Protein AF-A0A918CIP1-F1 (afdb_monomer_lite)

Foldseek 3Di:
DDDDPPPDDDPVNVVVVVVVVVVVVVVVVVVVVVVVVVVVLVVQQVVFVVLQVVQVVQLQVQLVPLQCVQQLEHEDDRDPQKDWPFKFQAAPVRHTPDDGFDHYYDYNPDRDPPRHTDDPPRQKMKIWMWGAGPRDIDIDIDIHGRD

Structure (mmCIF, N/CA/C/O backbone):
data_AF-A0A918CIP1-F1
#
_entry.id   AF-A0A918CIP1-F1
#
loop_
_atom_site.group_PDB
_atom_site.id
_atom_site.type_symbol
_atom_site.label_atom_id
_atom_site.label_alt_id
_atom_site.label_comp_id
_atom_site.label_asym_id
_atom_site.label_entity_id
_atom_site.label_seq_id
_atom_site.pdbx_PDB_ins_code
_atom_site.Cartn_x
_atom_site.Cartn_y
_atom_site.Cartn_z
_atom_site.occupancy
_atom_site.B_iso_or_equiv
_atom_site.auth_seq_id
_atom_site.auth_comp_id
_atom_site.auth_asym_id
_atom_site.auth_atom_id
_atom_site.pdbx_PDB_model_num
ATOM 1 N N . MET A 1 1 ? -47.281 -31.731 56.340 1.00 58.66 1 MET A N 1
ATOM 2 C CA . MET A 1 1 ? -47.432 -30.469 55.577 1.00 58.66 1 MET A CA 1
ATOM 3 C C . MET A 1 1 ? -46.241 -29.558 55.873 1.00 58.66 1 MET A C 1
ATOM 5 O O . MET A 1 1 ? -46.172 -28.994 56.957 1.00 58.66 1 MET A O 1
ATOM 9 N N . ARG A 1 2 ? -45.255 -29.470 54.968 1.00 61.34 2 ARG A N 1
ATOM 10 C CA . ARG A 1 2 ? -44.107 -28.551 55.104 1.00 61.34 2 ARG A CA 1
ATOM 11 C C . ARG A 1 2 ? -44.562 -27.150 54.688 1.00 61.34 2 ARG A C 1
ATOM 13 O O . ARG A 1 2 ? -44.895 -26.947 53.527 1.00 61.34 2 ARG A O 1
ATOM 20 N N . ARG A 1 3 ? -44.601 -26.201 55.627 1.00 64.88 3 ARG A N 1
ATOM 21 C CA . ARG A 1 3 ? -44.818 -24.782 55.307 1.00 64.88 3 ARG A CA 1
ATOM 22 C C . ARG A 1 3 ? -43.581 -24.260 54.580 1.00 64.88 3 ARG A C 1
ATOM 24 O O . ARG A 1 3 ? -42.503 -24.211 55.165 1.00 64.88 3 ARG A O 1
ATOM 31 N N . ILE A 1 4 ? -43.740 -23.884 53.317 1.00 67.69 4 ILE A N 1
ATOM 32 C CA . ILE A 1 4 ? -42.730 -23.138 52.569 1.00 67.69 4 ILE A CA 1
ATOM 33 C C . ILE A 1 4 ? -42.782 -21.706 53.114 1.00 67.69 4 ILE A C 1
ATOM 35 O O . ILE A 1 4 ? -43.814 -21.045 53.018 1.00 67.69 4 ILE A O 1
ATOM 39 N N . LYS A 1 5 ? -41.708 -21.246 53.765 1.00 68.50 5 LYS A N 1
ATOM 40 C CA . LYS A 1 5 ? -41.576 -19.835 54.147 1.00 68.50 5 LYS A CA 1
ATOM 41 C C . LYS A 1 5 ? -41.349 -19.041 52.862 1.00 68.50 5 LYS A C 1
ATOM 43 O O . LYS A 1 5 ? -40.307 -19.196 52.237 1.00 68.50 5 LYS A O 1
ATOM 48 N N . ALA A 1 6 ? -42.317 -18.221 52.465 1.00 62.22 6 ALA A N 1
ATOM 49 C CA . ALA A 1 6 ? -42.125 -17.247 51.400 1.00 62.22 6 ALA A CA 1
ATOM 50 C C . ALA A 1 6 ? -41.149 -16.169 51.903 1.00 62.22 6 ALA A C 1
ATOM 52 O O . ALA A 1 6 ? -41.526 -15.308 52.697 1.00 62.22 6 ALA A O 1
ATOM 53 N N . GLN A 1 7 ? -39.877 -16.258 51.508 1.00 72.44 7 GLN A N 1
ATOM 54 C CA . GLN A 1 7 ? -38.930 -15.153 51.656 1.00 72.44 7 GLN A CA 1
ATOM 55 C C . GLN A 1 7 ? -39.283 -14.107 50.596 1.00 72.44 7 GLN A C 1
ATOM 57 O O . GLN A 1 7 ? -39.076 -14.327 49.407 1.00 72.44 7 GLN A O 1
ATOM 62 N N . GLY A 1 8 ? -39.892 -13.001 51.026 1.00 72.56 8 GLY A N 1
ATOM 63 C CA . GLY A 1 8 ? -40.120 -11.847 50.163 1.00 72.56 8 GLY A CA 1
ATOM 64 C C . GLY A 1 8 ? -38.797 -11.145 49.870 1.00 72.56 8 GLY A C 1
ATOM 65 O O . GLY A 1 8 ? -38.013 -10.912 50.789 1.00 72.56 8 GLY A O 1
ATOM 66 N N . PHE A 1 9 ? -38.561 -10.814 48.601 1.00 78.50 9 PHE A N 1
ATOM 67 C CA . PHE A 1 9 ? -37.438 -9.975 48.184 1.00 78.50 9 PHE A CA 1
ATOM 68 C C . PHE A 1 9 ? -37.496 -8.640 48.927 1.00 78.50 9 PHE A C 1
ATOM 70 O O . PHE A 1 9 ? -38.540 -7.980 48.950 1.00 78.50 9 PHE A O 1
ATOM 77 N N . THR A 1 10 ? -36.386 -8.230 49.539 1.00 92.19 10 THR A N 1
ATOM 78 C CA . THR A 1 10 ? -36.337 -6.914 50.182 1.00 92.19 10 THR A CA 1
ATOM 79 C C . THR A 1 10 ? -36.110 -5.835 49.127 1.00 92.19 10 THR A C 1
ATOM 81 O O . THR A 1 10 ? -35.381 -6.036 48.157 1.00 92.19 10 THR A O 1
ATOM 84 N N . LEU A 1 11 ? -36.710 -4.657 49.317 1.00 91.06 11 LEU A N 1
ATOM 85 C CA . LEU A 1 11 ? -36.505 -3.507 48.426 1.00 91.06 11 LEU A CA 1
ATOM 86 C C . LEU A 1 11 ? -35.010 -3.143 48.315 1.00 91.06 11 LEU A C 1
ATOM 88 O O . LEU A 1 11 ? -34.532 -2.762 47.249 1.00 91.06 11 LEU A O 1
ATOM 92 N N . LEU A 1 12 ? -34.261 -3.341 49.405 1.00 92.44 12 LEU A N 1
ATOM 93 C CA . LEU A 1 12 ? -32.815 -3.144 49.457 1.00 92.44 12 LEU A CA 1
ATOM 94 C C . LEU A 1 12 ? -32.060 -4.110 48.533 1.00 92.44 12 LEU A C 1
ATOM 96 O O . LEU A 1 12 ? -31.150 -3.687 47.829 1.00 92.44 12 LEU A O 1
ATOM 100 N N . GLU A 1 13 ? -32.452 -5.381 48.487 1.00 91.88 13 GLU A N 1
ATOM 101 C CA . GLU A 1 13 ? -31.830 -6.383 47.615 1.00 91.88 13 GLU A CA 1
ATOM 102 C C . GLU A 1 13 ? -32.016 -6.042 46.131 1.00 91.88 13 GLU A C 1
ATOM 104 O O . GLU A 1 13 ? -31.070 -6.132 45.350 1.00 91.88 13 GLU A O 1
ATOM 109 N N . VAL A 1 14 ? -33.201 -5.546 45.756 1.00 94.00 14 VAL A N 1
ATOM 110 C CA . VAL A 1 14 ? -33.472 -5.078 44.387 1.00 94.00 14 VAL A CA 1
ATOM 111 C C . VAL A 1 14 ? -32.614 -3.859 44.041 1.00 94.00 14 VAL A C 1
ATOM 113 O O . VAL A 1 14 ? -32.026 -3.810 42.962 1.00 94.00 14 VAL A O 1
ATOM 116 N N . LEU A 1 15 ? -32.488 -2.892 44.955 1.00 95.44 15 LEU A N 1
ATOM 117 C CA . LEU A 1 15 ? -31.644 -1.712 44.740 1.00 95.44 15 LEU A CA 1
ATOM 118 C C . LEU A 1 15 ? -30.168 -2.079 44.563 1.00 95.44 15 LEU A C 1
ATOM 120 O O . LEU A 1 15 ? -29.515 -1.560 43.658 1.00 95.44 15 LEU A O 1
ATOM 124 N N . VAL A 1 16 ? -29.650 -2.991 45.388 1.00 96.38 16 VAL A N 1
ATOM 125 C CA . VAL A 1 16 ? -28.264 -3.463 45.275 1.00 96.38 16 VAL A CA 1
ATOM 126 C C . VAL A 1 16 ? -28.057 -4.219 43.961 1.00 96.38 16 VAL A C 1
ATOM 128 O O . VAL A 1 16 ? -27.066 -3.973 43.276 1.00 96.38 16 VAL A O 1
ATOM 131 N N . ALA A 1 17 ? -28.999 -5.078 43.561 1.00 96.44 17 ALA A N 1
ATOM 132 C CA . ALA A 1 17 ? -28.916 -5.797 42.291 1.00 96.44 17 ALA A CA 1
ATOM 133 C C . ALA A 1 17 ? -28.892 -4.842 41.086 1.00 96.44 17 ALA A C 1
ATOM 135 O O . ALA A 1 17 ? -28.071 -5.012 40.185 1.00 96.44 17 ALA A O 1
ATOM 136 N N . LEU A 1 18 ? -29.734 -3.802 41.087 1.00 96.50 18 LEU A N 1
ATOM 137 C CA . LEU A 1 18 ? -29.747 -2.779 40.036 1.00 96.50 18 LEU A CA 1
ATOM 138 C C . LEU A 1 18 ? -28.458 -1.946 40.019 1.00 96.50 18 LEU A C 1
ATOM 140 O O . LEU A 1 18 ? -27.929 -1.663 38.944 1.00 96.50 18 LEU A O 1
ATOM 144 N N . ALA A 1 19 ? -27.923 -1.592 41.191 1.00 97.44 19 ALA A N 1
ATOM 145 C CA . ALA A 1 19 ? -26.656 -0.872 41.293 1.00 97.44 19 ALA A CA 1
ATOM 146 C C . ALA A 1 19 ? -25.489 -1.702 40.730 1.00 97.44 19 ALA A C 1
ATOM 148 O O . ALA A 1 19 ? -24.714 -1.204 39.911 1.00 97.44 19 ALA A O 1
ATOM 149 N N . LEU A 1 20 ? -25.397 -2.983 41.106 1.00 97.69 20 LEU A N 1
ATOM 150 C CA . LEU A 1 20 ? -24.377 -3.897 40.584 1.00 97.69 20 LEU A CA 1
ATOM 151 C C . LEU A 1 20 ? -24.535 -4.125 39.077 1.00 97.69 20 LEU A C 1
ATOM 153 O O . LEU A 1 20 ? -23.540 -4.110 38.354 1.00 97.69 20 LEU A O 1
ATOM 157 N N . LEU A 1 21 ? -25.769 -4.266 38.586 1.00 97.25 21 LEU A N 1
ATOM 158 C CA . LEU A 1 21 ? -26.044 -4.388 37.156 1.00 97.25 21 LEU A CA 1
ATOM 159 C C . LEU A 1 21 ? -25.543 -3.161 36.380 1.00 97.25 21 LEU A C 1
ATOM 161 O O . LEU A 1 21 ? -24.889 -3.320 35.352 1.00 97.25 21 LEU A O 1
ATOM 165 N N . GLY A 1 22 ? -25.788 -1.948 36.885 1.00 96.94 22 GLY A N 1
ATOM 166 C CA . GLY A 1 22 ? -25.291 -0.715 36.270 1.00 96.94 22 GLY A CA 1
ATOM 167 C C . GLY A 1 22 ? -23.763 -0.676 36.170 1.00 96.94 22 GLY A C 1
ATOM 168 O O . GLY A 1 22 ? -23.222 -0.361 35.109 1.00 96.94 22 GLY A O 1
ATOM 169 N N . VAL A 1 23 ? -23.063 -1.068 37.241 1.00 96.50 23 VAL A N 1
ATOM 170 C CA . VAL A 1 23 ? -21.590 -1.149 37.255 1.00 96.50 23 VAL A CA 1
ATOM 171 C C . VAL A 1 23 ? -21.082 -2.153 36.218 1.00 96.50 23 VAL A C 1
ATOM 173 O O . VAL A 1 23 ? -20.164 -1.838 35.460 1.00 96.50 23 VAL A O 1
ATOM 176 N N . VAL A 1 24 ? -21.699 -3.336 36.138 1.00 96.62 24 VAL A N 1
ATOM 177 C CA . VAL A 1 24 ? -21.325 -4.377 35.168 1.00 96.62 24 VAL A CA 1
ATOM 178 C C . VAL A 1 24 ? -21.551 -3.903 33.730 1.00 96.62 24 VAL A C 1
ATOM 180 O O . VAL A 1 24 ? -20.674 -4.078 32.887 1.00 96.62 24 VAL A O 1
ATOM 183 N N . ILE A 1 25 ? -22.683 -3.252 33.449 1.00 96.12 25 ILE A N 1
ATOM 184 C CA . ILE A 1 25 ? -22.988 -2.696 32.123 1.00 96.12 25 ILE A CA 1
ATOM 185 C C . ILE A 1 25 ? -21.905 -1.689 31.707 1.00 96.12 25 ILE A C 1
ATOM 187 O O . ILE A 1 25 ? -21.309 -1.834 30.640 1.00 96.12 25 ILE A O 1
ATOM 191 N N . VAL A 1 26 ? -21.581 -0.711 32.559 1.00 93.94 26 VAL A N 1
ATOM 192 C CA . VAL A 1 26 ? -20.556 0.303 32.248 1.00 93.94 26 VAL A CA 1
ATOM 193 C C . VAL A 1 26 ? -19.177 -0.332 32.037 1.00 93.94 26 VAL A C 1
ATOM 195 O O . VAL A 1 26 ? -18.477 0.031 31.088 1.00 93.94 26 VAL A O 1
ATOM 198 N N . ALA A 1 27 ? -18.807 -1.314 32.864 1.00 93.81 27 ALA A N 1
ATOM 199 C CA . ALA A 1 27 ? -17.533 -2.020 32.745 1.00 93.81 27 ALA A CA 1
ATOM 200 C C . ALA A 1 27 ? -17.386 -2.777 31.409 1.00 93.81 27 ALA A C 1
ATOM 202 O O . ALA A 1 27 ? -16.274 -2.890 30.893 1.00 93.81 27 ALA A O 1
ATOM 203 N N . ILE A 1 28 ? -18.489 -3.262 30.827 1.00 93.12 28 ILE A N 1
ATOM 204 C CA . ILE A 1 28 ? -18.485 -4.020 29.565 1.00 93.12 28 ILE A CA 1
ATOM 205 C C . ILE A 1 28 ? -18.595 -3.103 28.336 1.00 93.12 28 ILE A C 1
ATOM 207 O O . ILE A 1 28 ? -17.980 -3.388 27.307 1.00 93.12 28 ILE A O 1
ATOM 211 N N . LEU A 1 29 ? -19.336 -1.990 28.405 1.00 90.38 29 LEU A N 1
ATOM 212 C CA . LEU A 1 29 ? -19.496 -1.100 27.244 1.00 90.38 29 LEU A CA 1
ATOM 213 C C . LEU A 1 29 ? -18.196 -0.393 26.839 1.00 90.38 29 LEU A C 1
ATOM 215 O O . LEU A 1 29 ? -17.947 -0.211 25.645 1.00 90.38 29 LEU A O 1
ATOM 219 N N . ALA A 1 30 ? -17.358 -0.013 27.806 1.00 84.00 30 ALA A N 1
ATOM 220 C CA . ALA A 1 30 ? -16.105 0.688 27.533 1.00 84.00 30 ALA A CA 1
ATOM 221 C C . ALA A 1 30 ? -15.173 -0.086 26.565 1.00 84.00 30 ALA A C 1
ATOM 223 O O . ALA A 1 30 ? -14.831 0.466 25.513 1.00 84.00 30 ALA A O 1
ATOM 224 N N . PRO A 1 31 ? -14.805 -1.362 26.811 1.00 84.00 31 PRO A N 1
ATOM 225 C CA . PRO A 1 31 ? -13.932 -2.107 25.900 1.00 84.00 31 PRO A CA 1
ATOM 226 C C . PRO A 1 31 ? -14.560 -2.395 24.525 1.00 84.00 31 PRO A C 1
ATOM 228 O O . PRO A 1 31 ? -13.831 -2.453 23.533 1.00 84.00 31 PRO A O 1
ATOM 231 N N . LEU A 1 32 ? -15.891 -2.515 24.423 1.00 85.12 32 LEU A N 1
ATOM 232 C CA . LEU A 1 32 ? -16.575 -2.758 23.142 1.00 85.12 32 LEU A CA 1
ATOM 233 C C . LEU A 1 32 ? -16.374 -1.609 22.149 1.00 85.12 32 LEU A C 1
ATOM 235 O O . LEU A 1 32 ? -16.116 -1.842 20.968 1.00 85.12 32 LEU A O 1
ATOM 239 N N . THR A 1 33 ? -16.424 -0.364 22.624 1.00 82.75 33 THR A N 1
ATOM 240 C CA . THR A 1 33 ? -16.184 0.805 21.760 1.00 82.75 33 THR A CA 1
ATOM 241 C C . THR A 1 33 ? -14.741 0.864 21.247 1.00 82.75 33 THR A C 1
ATOM 243 O O . THR A 1 33 ? -14.511 1.187 20.079 1.00 82.75 33 THR A O 1
ATOM 246 N N . GLY A 1 34 ? -13.769 0.465 22.076 1.00 85.50 34 GLY A N 1
ATOM 247 C CA . GLY A 1 34 ? -12.362 0.357 21.681 1.00 85.50 34 GLY A CA 1
ATOM 248 C C . GLY A 1 34 ? -12.115 -0.704 20.603 1.00 85.50 34 GLY A C 1
ATOM 249 O O . GLY A 1 34 ? -11.387 -0.449 19.639 1.00 85.50 34 GLY A O 1
ATOM 250 N N . LEU A 1 35 ? -12.762 -1.868 20.723 1.00 89.31 35 LEU A N 1
ATOM 251 C CA . LEU A 1 35 ? -12.636 -2.977 19.768 1.00 89.31 35 LEU A CA 1
ATOM 252 C C . LEU A 1 35 ? -13.116 -2.594 18.359 1.00 89.31 35 LEU A C 1
ATOM 254 O O . LEU A 1 35 ? -12.418 -2.866 17.378 1.00 89.31 35 LEU A O 1
ATOM 258 N N . PHE A 1 36 ? -14.255 -1.905 18.241 1.00 90.00 36 PHE A N 1
ATOM 259 C CA . PHE A 1 36 ? -14.768 -1.474 16.934 1.00 90.00 36 PHE A CA 1
ATOM 260 C C . PHE A 1 36 ? -13.850 -0.456 16.248 1.00 90.00 36 PHE A C 1
ATOM 262 O O . PHE A 1 36 ? -13.589 -0.571 15.048 1.00 90.00 36 PHE A O 1
ATOM 269 N N . GLY A 1 37 ? -13.301 0.502 17.003 1.00 88.94 37 GLY A N 1
ATOM 270 C CA . GLY A 1 37 ? -12.348 1.474 16.461 1.00 88.94 37 GLY A CA 1
ATOM 271 C C . GLY A 1 37 ? -11.072 0.811 15.935 1.00 88.94 37 GLY A C 1
ATOM 272 O O . GLY A 1 37 ? -10.577 1.172 14.864 1.00 88.94 37 GLY A O 1
ATOM 273 N N . MET A 1 38 ? -10.559 -0.195 16.649 1.00 90.75 38 MET A N 1
ATOM 274 C CA . MET A 1 38 ? -9.376 -0.947 16.226 1.00 90.75 38 MET A CA 1
ATOM 275 C C . MET A 1 38 ? -9.648 -1.782 14.969 1.00 90.75 38 MET A C 1
ATOM 277 O O . MET A 1 38 ? -8.860 -1.738 14.023 1.00 90.75 38 MET A O 1
ATOM 281 N N . SER A 1 39 ? -10.788 -2.477 14.925 1.00 92.19 39 SER A N 1
ATOM 282 C CA . SER A 1 39 ? -11.207 -3.268 13.762 1.00 92.19 39 SER A CA 1
ATOM 283 C C . SER A 1 39 ? -11.351 -2.404 12.505 1.00 92.19 39 SER A C 1
ATOM 285 O O . SER A 1 39 ? -10.841 -2.755 11.437 1.00 92.19 39 SER A O 1
ATOM 287 N N . GLN A 1 40 ? -11.955 -1.220 12.634 1.00 92.25 40 GLN A N 1
ATOM 288 C CA . GLN A 1 40 ? -12.110 -0.304 11.508 1.00 92.25 40 GLN A CA 1
ATOM 289 C C . GLN A 1 40 ? -10.760 0.218 10.995 1.00 92.25 40 GLN A C 1
ATOM 291 O O . GLN A 1 40 ? -10.542 0.262 9.784 1.00 92.25 40 GLN A O 1
ATOM 296 N N . ARG A 1 41 ? -9.836 0.587 11.893 1.00 91.31 41 ARG A N 1
ATOM 297 C CA . ARG A 1 41 ? -8.476 1.015 11.512 1.00 91.31 41 ARG A CA 1
ATOM 298 C C . ARG A 1 41 ? -7.709 -0.103 10.812 1.00 91.31 41 ARG A C 1
ATOM 300 O O . ARG A 1 41 ? -7.111 0.147 9.771 1.00 91.31 41 ARG A O 1
ATOM 307 N N . SER A 1 42 ? -7.783 -1.325 11.338 1.00 94.12 42 SER A N 1
ATOM 308 C CA . SER A 1 42 ? -7.153 -2.500 10.729 1.00 94.12 42 SER A CA 1
ATOM 309 C C . SER A 1 42 ? -7.702 -2.764 9.325 1.00 94.12 42 SER A C 1
ATOM 311 O O . SER A 1 42 ? -6.927 -2.904 8.383 1.00 94.12 42 SER A O 1
ATOM 313 N N . THR A 1 43 ? -9.025 -2.710 9.151 1.00 94.38 43 THR A N 1
ATOM 314 C CA . THR A 1 43 ? -9.669 -2.898 7.841 1.00 94.38 43 THR A CA 1
ATOM 315 C C . THR A 1 43 ? -9.210 -1.846 6.828 1.00 94.38 43 THR A C 1
ATOM 317 O O . THR A 1 43 ? -8.879 -2.182 5.693 1.00 94.38 43 THR A O 1
ATOM 320 N N . ARG A 1 44 ? -9.130 -0.571 7.237 1.00 93.81 44 ARG A N 1
ATOM 321 C CA . ARG A 1 44 ? -8.638 0.518 6.372 1.00 93.81 44 ARG A CA 1
ATOM 322 C C . ARG A 1 44 ? -7.166 0.347 6.009 1.00 93.81 44 ARG A C 1
ATOM 324 O O . ARG A 1 44 ? -6.798 0.572 4.861 1.00 93.81 44 ARG A O 1
ATOM 331 N N . GLN A 1 45 ? -6.338 -0.070 6.964 1.00 93.94 45 GLN A N 1
ATOM 332 C CA . GLN A 1 45 ? -4.919 -0.316 6.728 1.00 93.94 45 GLN A CA 1
ATOM 333 C C . GLN A 1 45 ? -4.707 -1.470 5.743 1.00 93.94 45 GLN A C 1
ATOM 335 O O . GLN A 1 45 ? -3.950 -1.311 4.790 1.00 93.94 45 GLN A O 1
ATOM 340 N N . VAL A 1 46 ? -5.413 -2.591 5.926 1.00 95.50 46 VAL A N 1
ATOM 341 C CA . VAL A 1 46 ? -5.363 -3.728 4.996 1.00 95.50 46 VAL A CA 1
ATOM 342 C C . VAL A 1 46 ? -5.809 -3.295 3.602 1.00 95.50 46 VAL A C 1
ATOM 344 O O . VAL A 1 46 ? -5.100 -3.559 2.636 1.00 95.50 46 VAL A O 1
ATOM 347 N N . ALA A 1 47 ? -6.919 -2.561 3.493 1.00 94.25 47 ALA A N 1
ATOM 348 C CA . ALA A 1 47 ? -7.406 -2.064 2.209 1.00 94.25 47 ALA A CA 1
ATOM 349 C C . ALA A 1 47 ? -6.389 -1.146 1.502 1.00 94.25 47 ALA A C 1
ATOM 351 O O . ALA A 1 47 ? -6.142 -1.321 0.309 1.00 94.25 47 ALA A O 1
ATOM 352 N N . ALA A 1 48 ? -5.751 -0.218 2.229 1.00 93.69 48 ALA A N 1
ATOM 353 C CA . ALA A 1 48 ? -4.703 0.641 1.675 1.00 93.69 48 ALA A CA 1
ATOM 354 C C . ALA A 1 48 ? -3.493 -0.178 1.188 1.00 93.69 48 ALA A C 1
ATOM 356 O O . ALA A 1 48 ? -2.990 0.048 0.088 1.00 93.69 48 ALA A O 1
ATOM 357 N N . THR A 1 49 ? -3.048 -1.172 1.96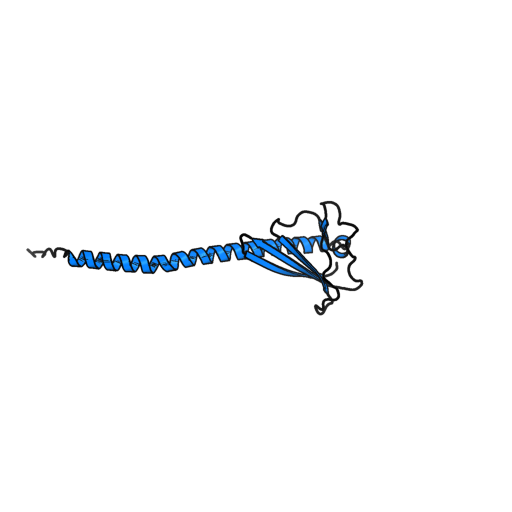2 1.00 94.94 49 THR A N 1
ATOM 358 C CA . THR A 1 49 ? -1.949 -2.058 1.549 1.00 94.94 49 THR A CA 1
ATOM 359 C C . THR A 1 49 ? -2.316 -2.887 0.318 1.00 94.94 49 THR A C 1
ATOM 361 O O . THR A 1 49 ? -1.510 -2.973 -0.605 1.00 94.94 49 THR A O 1
ATOM 364 N N . THR A 1 50 ? -3.529 -3.441 0.243 1.00 95.56 50 THR A N 1
ATOM 365 C CA . THR A 1 50 ? -3.988 -4.195 -0.934 1.00 95.56 50 THR A CA 1
ATOM 366 C C . THR A 1 50 ? -4.034 -3.323 -2.189 1.00 95.56 50 THR A C 1
ATOM 368 O O . THR A 1 50 ? -3.596 -3.766 -3.248 1.00 95.56 50 THR A O 1
ATOM 371 N N . GLN A 1 51 ? -4.498 -2.073 -2.092 1.00 94.44 51 GLN A N 1
ATOM 372 C CA . GLN A 1 51 ? -4.479 -1.146 -3.231 1.00 94.44 51 GLN A CA 1
ATOM 373 C C . GLN A 1 51 ? -3.053 -0.820 -3.692 1.00 94.44 51 GLN A C 1
ATOM 375 O O . GLN A 1 51 ? -2.775 -0.830 -4.892 1.00 94.44 51 GLN A O 1
ATOM 380 N N . ALA A 1 52 ? -2.135 -0.572 -2.752 1.00 94.56 52 ALA A N 1
ATOM 381 C CA . ALA A 1 52 ? -0.731 -0.338 -3.079 1.00 94.56 52 ALA A CA 1
ATOM 382 C C . ALA A 1 52 ? -0.092 -1.569 -3.753 1.00 94.56 52 ALA A C 1
ATOM 384 O O . ALA A 1 52 ? 0.639 -1.417 -4.731 1.00 94.56 52 ALA A O 1
ATOM 385 N N . GLN A 1 53 ? -0.409 -2.784 -3.287 1.00 96.00 53 GLN A N 1
ATOM 386 C CA . GLN A 1 53 ? 0.049 -4.035 -3.906 1.00 96.00 53 GLN A CA 1
ATOM 387 C C . GLN A 1 53 ? -0.484 -4.192 -5.331 1.00 96.00 53 GLN A C 1
ATOM 389 O O . GLN A 1 53 ? 0.291 -4.459 -6.242 1.00 96.00 53 GLN A O 1
ATOM 394 N N . GLN A 1 54 ? -1.784 -3.972 -5.552 1.00 95.12 54 GLN A N 1
ATOM 395 C CA . GLN A 1 54 ? -2.383 -4.043 -6.890 1.00 95.12 54 GLN A CA 1
ATOM 396 C C . GLN A 1 54 ? -1.717 -3.070 -7.869 1.00 95.12 54 GLN A C 1
ATOM 398 O O . GLN A 1 54 ? -1.445 -3.431 -9.013 1.00 95.12 54 GLN A O 1
ATOM 403 N N . ALA A 1 55 ? -1.422 -1.849 -7.419 1.00 93.81 55 ALA A N 1
ATOM 404 C CA . ALA A 1 55 ? -0.719 -0.865 -8.230 1.00 93.81 55 ALA A CA 1
ATOM 405 C C . ALA A 1 55 ? 0.719 -1.289 -8.556 1.00 93.81 55 ALA A C 1
ATOM 407 O O . ALA A 1 55 ? 1.154 -1.142 -9.696 1.00 93.81 55 ALA A O 1
ATOM 408 N N . ILE A 1 56 ? 1.441 -1.844 -7.580 1.00 95.06 56 ILE A N 1
ATOM 409 C CA . ILE A 1 56 ? 2.795 -2.369 -7.779 1.00 95.06 56 ILE A CA 1
ATOM 410 C C . ILE A 1 56 ? 2.805 -3.527 -8.780 1.00 95.06 56 ILE A C 1
ATOM 412 O O . ILE A 1 56 ? 3.630 -3.521 -9.690 1.00 95.06 56 ILE A O 1
ATOM 416 N N . GLU A 1 57 ? 1.886 -4.484 -8.659 1.00 95.69 57 GLU A N 1
ATOM 417 C CA . GLU A 1 57 ? 1.809 -5.616 -9.589 1.00 95.69 57 GLU A CA 1
ATOM 418 C C . GLU A 1 57 ? 1.436 -5.165 -11.005 1.00 95.69 57 GLU A C 1
ATOM 420 O O . GLU A 1 57 ? 1.979 -5.676 -11.985 1.00 95.69 57 GLU A O 1
ATOM 425 N N . LEU A 1 58 ? 0.577 -4.147 -11.132 1.00 94.50 58 LEU A N 1
ATOM 426 C CA . LEU A 1 58 ? 0.280 -3.526 -12.421 1.00 94.50 58 LEU A CA 1
ATOM 427 C C . LEU A 1 58 ? 1.530 -2.879 -13.029 1.00 94.50 58 LEU A C 1
ATOM 429 O O . LEU A 1 58 ? 1.829 -3.126 -14.199 1.00 94.50 58 LEU A O 1
ATOM 433 N N . ILE A 1 59 ? 2.273 -2.083 -12.250 1.00 93.88 59 ILE A N 1
ATOM 434 C CA . ILE A 1 59 ? 3.524 -1.454 -12.705 1.00 93.88 59 ILE A CA 1
ATOM 435 C C . ILE A 1 59 ? 4.517 -2.532 -13.139 1.00 93.88 59 ILE A C 1
ATOM 437 O O . ILE A 1 59 ? 5.013 -2.488 -14.264 1.00 93.88 59 ILE A O 1
ATOM 441 N N . ARG A 1 60 ? 4.744 -3.538 -12.290 1.00 94.81 60 ARG A N 1
ATOM 442 C CA . ARG A 1 60 ? 5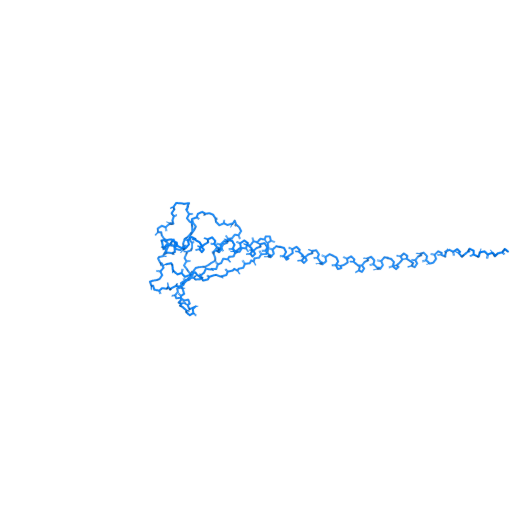.652 -4.656 -12.561 1.00 94.81 60 ARG A CA 1
ATOM 443 C C . ARG A 1 60 ? 5.277 -5.393 -13.842 1.00 94.81 60 ARG A C 1
ATOM 445 O O . ARG A 1 60 ? 6.147 -5.639 -14.670 1.00 94.81 60 ARG A O 1
ATOM 452 N N . GLY A 1 61 ? 3.997 -5.716 -14.022 1.00 94.69 61 GLY A N 1
ATOM 453 C CA . GLY A 1 61 ? 3.512 -6.416 -15.209 1.00 94.69 61 GLY A CA 1
ATOM 454 C C . GLY A 1 61 ? 3.708 -5.613 -16.494 1.00 94.69 61 GLY A C 1
ATOM 455 O O . GLY A 1 61 ? 4.066 -6.174 -17.525 1.00 94.69 61 GLY A O 1
ATOM 456 N N . GLN A 1 62 ? 3.529 -4.292 -16.447 1.00 93.06 62 GLN A N 1
ATOM 457 C CA . GLN A 1 62 ? 3.741 -3.445 -17.622 1.00 93.06 62 GLN A CA 1
ATOM 458 C C . GLN A 1 62 ? 5.212 -3.167 -17.917 1.00 93.06 62 GLN A C 1
ATOM 460 O O . GLN A 1 62 ? 5.573 -2.969 -19.073 1.00 93.06 62 GLN A O 1
ATOM 465 N N . TRP A 1 63 ? 6.056 -3.171 -16.893 1.00 92.88 63 TRP A N 1
ATOM 466 C CA . TRP A 1 63 ? 7.501 -2.996 -17.009 1.00 92.88 63 TRP A CA 1
ATOM 467 C C . TRP A 1 63 ? 8.238 -4.239 -17.511 1.00 92.88 63 TRP A C 1
ATOM 469 O O . TRP A 1 63 ? 9.451 -4.194 -17.681 1.00 92.88 63 TRP A O 1
ATOM 479 N N . LEU A 1 64 ? 7.511 -5.317 -17.814 1.00 93.12 64 LEU A N 1
ATOM 480 C CA . LEU A 1 64 ? 8.019 -6.407 -18.646 1.00 93.12 64 LEU A CA 1
ATOM 481 C C . LEU A 1 64 ? 8.260 -5.963 -20.098 1.00 93.12 64 LEU A C 1
ATOM 483 O O . LEU A 1 64 ? 9.041 -6.591 -20.803 1.00 93.12 64 LEU A O 1
ATOM 487 N N . ASP A 1 65 ? 7.604 -4.889 -20.551 1.00 90.81 65 ASP A N 1
ATOM 488 C CA . ASP A 1 65 ? 7.895 -4.250 -21.833 1.00 90.81 65 ASP A CA 1
ATOM 489 C C . ASP A 1 65 ? 9.132 -3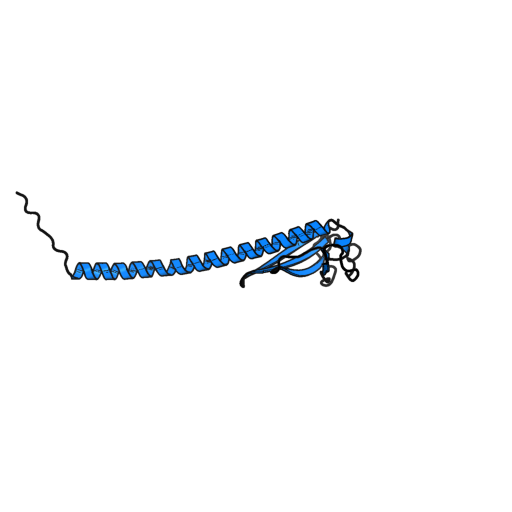.338 -21.681 1.00 90.81 65 ASP A C 1
ATOM 491 O O . ASP A 1 65 ? 9.073 -2.356 -20.927 1.00 90.81 65 ASP A O 1
ATOM 495 N N . PRO A 1 66 ? 10.241 -3.603 -22.404 1.00 88.31 66 PRO A N 1
ATOM 496 C CA . PRO A 1 66 ? 11.463 -2.810 -22.298 1.00 88.31 66 PRO A CA 1
ATOM 497 C C . PRO A 1 66 ? 11.269 -1.325 -22.616 1.00 88.31 66 PRO A C 1
ATOM 499 O O . PRO A 1 66 ? 11.952 -0.486 -22.029 1.00 88.31 66 PRO A O 1
ATOM 502 N N . GLY A 1 67 ? 10.339 -0.977 -23.511 1.00 87.56 67 GLY A N 1
ATOM 503 C CA . GLY A 1 67 ? 10.031 0.413 -23.842 1.00 87.56 67 GLY A CA 1
ATOM 504 C C . GLY A 1 67 ? 9.347 1.134 -22.684 1.00 87.56 67 GLY A C 1
ATOM 505 O O . GLY A 1 67 ? 9.694 2.274 -22.368 1.00 87.56 67 GLY A O 1
ATOM 506 N N . ARG A 1 68 ? 8.427 0.451 -21.991 1.00 89.81 68 ARG A N 1
ATOM 507 C CA . ARG A 1 68 ? 7.733 1.007 -20.816 1.00 89.81 68 ARG A CA 1
ATOM 508 C C . ARG A 1 68 ? 8.633 1.089 -19.594 1.00 89.81 68 ARG A C 1
ATOM 510 O O . ARG A 1 68 ? 8.585 2.078 -18.860 1.00 89.81 68 ARG A O 1
ATOM 517 N N . TYR A 1 69 ? 9.487 0.082 -19.416 1.00 89.81 69 TYR A N 1
ATOM 518 C CA . TYR A 1 69 ? 10.560 0.134 -18.436 1.00 89.81 69 TYR A CA 1
ATOM 519 C C . TYR A 1 69 ? 11.465 1.330 -18.739 1.00 89.81 69 TYR A C 1
ATOM 521 O O . TYR A 1 69 ? 11.580 2.229 -17.917 1.00 89.81 69 TYR A O 1
ATOM 529 N N . ALA A 1 70 ? 12.050 1.433 -19.934 1.00 86.31 70 ALA A N 1
ATOM 530 C CA . ALA A 1 70 ? 12.952 2.536 -20.277 1.00 86.31 70 ALA A CA 1
ATOM 531 C C . ALA A 1 70 ? 12.308 3.923 -20.089 1.00 86.31 70 ALA A C 1
ATOM 533 O O . ALA A 1 70 ? 12.988 4.835 -19.616 1.00 86.31 70 ALA A O 1
ATOM 534 N N . GLY A 1 71 ? 11.010 4.046 -20.389 1.00 85.50 71 GLY A N 1
ATOM 535 C CA . GLY A 1 71 ? 10.224 5.272 -20.256 1.00 85.50 71 GLY A CA 1
ATOM 536 C C . GLY A 1 71 ? 9.607 5.546 -18.878 1.00 85.50 71 GLY A C 1
ATOM 537 O O . GLY A 1 71 ? 8.808 6.471 -18.757 1.00 85.50 71 GLY A O 1
ATOM 538 N N . ASN A 1 72 ? 9.931 4.786 -17.825 1.00 88.62 72 ASN A N 1
ATOM 539 C CA . ASN A 1 72 ? 9.431 5.044 -16.459 1.00 88.62 72 ASN A CA 1
ATOM 540 C C . ASN A 1 72 ? 7.902 5.228 -16.388 1.00 88.62 72 ASN A C 1
ATOM 542 O O . ASN A 1 72 ? 7.392 6.117 -15.697 1.00 88.62 72 ASN A O 1
ATOM 546 N N . CYS A 1 73 ? 7.167 4.424 -17.150 1.00 90.00 73 CYS A N 1
ATOM 547 C CA . CYS A 1 73 ? 5.770 4.713 -17.435 1.00 90.00 73 CYS A CA 1
ATOM 548 C C . CYS A 1 73 ? 4.877 3.484 -17.329 1.00 90.00 73 CYS A C 1
ATOM 550 O O . CYS A 1 73 ? 5.319 2.342 -17.464 1.00 90.00 73 CYS A O 1
ATOM 552 N N . VAL A 1 74 ? 3.592 3.744 -17.118 1.00 92.19 74 VAL A N 1
ATOM 553 C CA . VAL A 1 74 ? 2.520 2.753 -17.238 1.00 92.19 74 VAL A CA 1
ATOM 554 C C . VAL A 1 74 ? 1.391 3.325 -18.082 1.00 92.19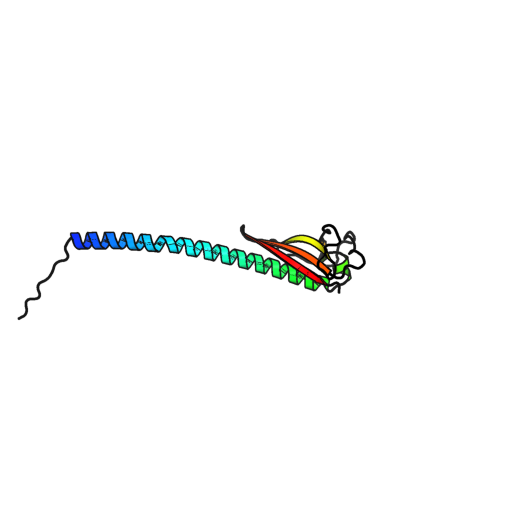 74 VAL A C 1
ATOM 556 O O . VAL A 1 74 ? 1.154 4.529 -18.069 1.00 92.19 74 VAL A O 1
ATOM 559 N N . VAL A 1 75 ? 0.686 2.472 -18.812 1.00 90.00 75 VAL A N 1
ATOM 560 C CA . VAL A 1 75 ? -0.522 2.806 -19.568 1.00 90.00 75 VAL A CA 1
ATOM 561 C C . VAL A 1 75 ? -1.772 2.425 -18.776 1.00 90.00 75 VAL A C 1
ATOM 563 O O . VAL A 1 75 ? -1.797 1.426 -18.053 1.00 90.00 75 VAL A O 1
ATOM 566 N N . GLY A 1 76 ? -2.843 3.193 -18.950 1.00 87.88 76 GLY A N 1
ATOM 567 C CA . GLY A 1 76 ? -4.102 2.983 -18.233 1.00 87.88 76 GLY A CA 1
ATOM 568 C C . GLY A 1 76 ? -4.179 3.809 -16.951 1.00 87.88 76 GLY A C 1
ATOM 569 O O . GLY A 1 76 ? -3.500 4.818 -16.818 1.00 87.88 76 GLY A O 1
ATOM 570 N N . SER A 1 77 ? -5.046 3.419 -16.021 1.00 87.69 77 SER A N 1
ATOM 571 C CA . SER A 1 77 ? -5.272 4.164 -14.779 1.00 87.69 77 SER A CA 1
ATOM 572 C C . SER A 1 77 ? -4.746 3.395 -13.574 1.00 87.69 77 SER A C 1
ATOM 574 O O . SER A 1 77 ? -5.094 2.230 -13.382 1.00 87.69 77 SER A O 1
ATOM 576 N N . LEU A 1 78 ? -3.974 4.072 -12.725 1.00 88.94 78 LEU A N 1
ATOM 577 C CA . LEU A 1 78 ? -3.752 3.623 -11.353 1.00 88.94 78 LEU A CA 1
ATOM 578 C C . LEU A 1 78 ? -5.042 3.823 -10.533 1.00 88.94 78 LEU A C 1
ATOM 580 O O . LEU A 1 78 ? -5.849 4.693 -10.880 1.00 88.94 78 LEU A O 1
ATOM 584 N N . PRO A 1 79 ? -5.262 3.049 -9.455 1.00 89.50 79 PRO A N 1
ATOM 585 C CA . PRO A 1 79 ? -6.356 3.320 -8.526 1.00 89.50 79 PRO A CA 1
ATOM 586 C C . PRO A 1 79 ? -6.302 4.776 -8.034 1.00 89.50 79 PRO A C 1
ATOM 588 O O . PRO A 1 79 ? -5.218 5.298 -7.789 1.00 89.50 79 PRO A O 1
ATOM 591 N N . ALA A 1 80 ? -7.457 5.433 -7.885 1.00 86.62 80 ALA A N 1
ATOM 592 C CA . ALA A 1 80 ? -7.538 6.880 -7.629 1.00 86.62 80 ALA A CA 1
ATOM 593 C C . ALA A 1 80 ? -6.785 7.341 -6.364 1.00 86.62 80 ALA A C 1
ATOM 595 O O . ALA A 1 80 ? -6.266 8.455 -6.313 1.00 86.62 80 ALA A O 1
ATOM 596 N N . ASP A 1 81 ? -6.696 6.461 -5.369 1.00 91.75 81 ASP A N 1
ATOM 597 C CA . ASP A 1 81 ? -6.055 6.715 -4.078 1.00 91.75 81 ASP A CA 1
ATOM 598 C C . ASP A 1 81 ? -4.552 6.388 -4.066 1.00 91.75 81 ASP A C 1
ATOM 600 O O . ASP A 1 81 ? -3.894 6.506 -3.028 1.00 91.75 81 ASP A O 1
ATOM 604 N N . VAL A 1 82 ? -3.998 5.969 -5.208 1.00 93.19 82 VAL A N 1
ATOM 605 C CA . VAL A 1 82 ? -2.604 5.554 -5.350 1.00 93.19 82 VAL A CA 1
ATOM 606 C C . VAL A 1 82 ? -1.764 6.640 -6.017 1.00 93.19 82 VAL A C 1
ATOM 608 O O . VAL A 1 82 ? -2.129 7.200 -7.049 1.00 93.19 82 VAL A O 1
ATOM 611 N N . LYS A 1 83 ? -0.581 6.899 -5.457 1.00 92.50 83 LYS A N 1
ATOM 612 C CA . LYS A 1 83 ? 0.426 7.811 -6.003 1.00 92.50 83 LYS A CA 1
ATOM 613 C C . LYS A 1 83 ? 1.781 7.123 -6.075 1.00 92.50 83 LYS A C 1
ATOM 615 O O . LYS A 1 83 ? 2.217 6.492 -5.117 1.00 92.50 83 LYS A O 1
ATOM 620 N N . VAL A 1 84 ? 2.488 7.294 -7.186 1.00 91.50 84 VAL A N 1
ATOM 621 C CA . VAL A 1 84 ? 3.903 6.914 -7.265 1.00 91.50 84 VAL A CA 1
ATOM 622 C C . VAL A 1 84 ? 4.726 8.052 -6.676 1.00 91.50 84 VAL A C 1
ATOM 624 O O . VAL A 1 84 ? 4.668 9.181 -7.154 1.00 91.50 84 VAL A O 1
ATOM 627 N N . LEU A 1 85 ? 5.437 7.765 -5.589 1.00 90.25 85 LEU A N 1
ATOM 628 C CA . LEU A 1 85 ? 6.231 8.744 -4.850 1.00 90.25 85 LEU A CA 1
ATOM 629 C C . LEU A 1 85 ? 7.593 8.971 -5.498 1.00 90.25 85 LEU A C 1
ATOM 631 O O . LEU A 1 85 ? 8.072 10.099 -5.559 1.00 90.25 85 LEU A O 1
ATOM 635 N N . SER A 1 86 ? 8.245 7.889 -5.919 1.00 90.94 86 SER A N 1
ATOM 636 C CA . SER A 1 86 ? 9.560 7.963 -6.545 1.00 90.94 86 SER A CA 1
ATOM 637 C C . SER A 1 86 ? 9.864 6.717 -7.356 1.00 90.94 86 SER A C 1
ATOM 639 O O . SER A 1 86 ? 9.381 5.622 -7.056 1.00 90.94 86 SER A O 1
ATOM 641 N N . VAL A 1 87 ? 10.706 6.918 -8.361 1.00 91.44 87 VAL A N 1
ATOM 642 C CA . VAL A 1 87 ? 11.339 5.873 -9.152 1.00 91.44 87 VAL A CA 1
ATOM 643 C C . VAL A 1 87 ? 12.837 6.139 -9.139 1.00 91.44 87 VAL A C 1
ATOM 645 O O . VAL A 1 87 ? 13.254 7.273 -9.363 1.00 91.44 87 VAL A O 1
ATOM 648 N N . GLN A 1 88 ? 13.646 5.138 -8.819 1.00 92.19 88 GLN A N 1
ATOM 649 C CA . GLN A 1 88 ? 15.098 5.273 -8.709 1.00 92.19 88 GLN A CA 1
ATOM 650 C C . GLN A 1 88 ? 15.772 4.068 -9.345 1.00 92.19 88 GLN A C 1
ATOM 652 O O . GLN A 1 88 ? 15.375 2.934 -9.087 1.00 92.19 88 GLN A O 1
ATOM 657 N N . ASP A 1 89 ? 16.791 4.315 -10.157 1.00 90.81 89 ASP A N 1
ATOM 658 C CA . ASP A 1 89 ? 17.637 3.259 -10.694 1.00 90.81 89 ASP A CA 1
ATOM 659 C C . ASP A 1 89 ? 18.607 2.785 -9.595 1.00 90.81 89 ASP A C 1
ATOM 661 O O . ASP A 1 89 ? 19.222 3.598 -8.894 1.00 90.81 89 ASP A O 1
ATOM 665 N N . GLU A 1 90 ? 18.730 1.470 -9.432 1.00 90.69 90 GLU A N 1
ATOM 666 C CA . GLU A 1 90 ? 19.572 0.817 -8.428 1.00 90.69 90 GLU A CA 1
ATOM 667 C C . GLU A 1 90 ? 20.532 -0.193 -9.067 1.00 90.69 90 GLU A C 1
ATOM 669 O O . GLU A 1 90 ? 20.316 -0.688 -10.179 1.00 90.69 90 GLU A O 1
ATOM 674 N N . ASP A 1 91 ? 21.629 -0.489 -8.374 1.00 88.38 91 ASP A N 1
ATOM 675 C CA . ASP A 1 91 ? 22.521 -1.597 -8.717 1.00 88.38 91 ASP A CA 1
ATOM 676 C C . ASP A 1 91 ? 22.116 -2.914 -8.037 1.00 88.38 91 ASP A C 1
ATOM 678 O O . ASP A 1 91 ? 21.215 -2.953 -7.206 1.00 88.38 91 ASP A O 1
ATOM 682 N N . VAL A 1 92 ? 22.819 -4.011 -8.350 1.00 86.75 92 VAL A N 1
ATOM 683 C CA . VAL A 1 92 ? 22.578 -5.352 -7.762 1.00 86.75 92 VAL A CA 1
ATOM 684 C C . VAL A 1 92 ? 22.755 -5.377 -6.232 1.00 86.75 92 VAL A C 1
ATOM 686 O O . VAL A 1 92 ? 22.399 -6.354 -5.581 1.00 86.75 92 VAL A O 1
ATOM 689 N N . ARG A 1 93 ? 23.334 -4.326 -5.640 1.00 87.50 93 ARG A N 1
ATOM 690 C CA . ARG A 1 93 ? 23.547 -4.184 -4.195 1.00 87.50 93 ARG A CA 1
ATOM 691 C C . ARG A 1 93 ? 22.487 -3.291 -3.534 1.00 87.50 93 ARG A C 1
ATOM 693 O O . ARG A 1 93 ? 22.614 -3.032 -2.340 1.00 87.50 93 ARG A O 1
ATOM 700 N N . GLY A 1 94 ? 21.482 -2.819 -4.279 1.00 85.00 94 GLY A N 1
ATOM 701 C CA . GLY A 1 94 ? 20.450 -1.896 -3.789 1.00 85.00 94 GLY A CA 1
ATOM 702 C C . GLY A 1 94 ? 20.952 -0.458 -3.614 1.00 85.00 94 GLY A C 1
ATOM 703 O O . GLY A 1 94 ? 20.368 0.328 -2.869 1.00 85.00 94 GLY A O 1
ATOM 704 N N . THR A 1 95 ? 22.072 -0.098 -4.250 1.00 87.69 95 THR A N 1
ATOM 705 C CA . THR A 1 95 ? 22.612 1.2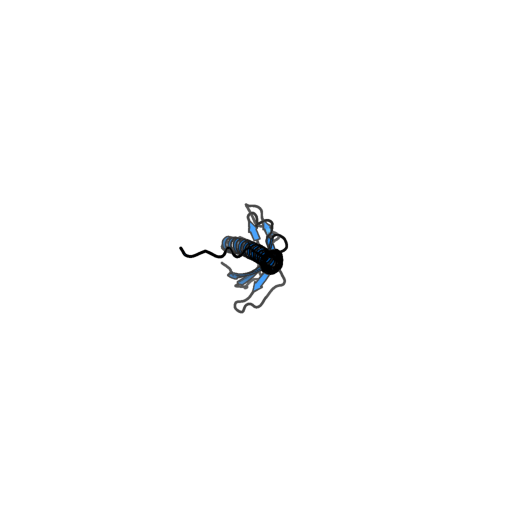64 -4.183 1.00 87.69 95 THR A CA 1
ATOM 706 C C . THR A 1 95 ? 21.913 2.132 -5.216 1.00 87.69 95 THR A C 1
ATOM 708 O O . THR A 1 95 ? 21.986 1.863 -6.415 1.00 87.69 95 THR A O 1
ATOM 711 N N . VAL A 1 96 ? 21.273 3.203 -4.750 1.00 87.38 96 VAL A N 1
ATOM 712 C CA . VAL A 1 96 ? 20.628 4.205 -5.603 1.00 87.38 96 VAL A CA 1
ATOM 713 C C . VAL A 1 96 ? 21.678 4.915 -6.453 1.00 87.38 96 VAL A C 1
ATOM 715 O O . VAL A 1 96 ? 22.588 5.550 -5.920 1.00 87.38 96 VAL A O 1
ATOM 718 N N . GLN A 1 97 ? 21.542 4.819 -7.775 1.00 85.31 97 GLN A N 1
ATOM 719 C CA . GLN A 1 97 ? 22.470 5.428 -8.731 1.00 85.31 97 GLN A CA 1
ATOM 720 C C . GLN A 1 97 ? 21.984 6.774 -9.277 1.00 85.31 97 GLN A C 1
ATOM 722 O O . GLN A 1 97 ? 22.777 7.536 -9.829 1.00 85.31 97 GLN A O 1
ATOM 727 N N . THR A 1 98 ? 20.696 7.090 -9.122 1.00 81.44 98 THR A N 1
ATOM 728 C CA . THR A 1 98 ? 20.089 8.300 -9.688 1.00 81.44 98 THR A CA 1
ATOM 729 C C . THR A 1 98 ? 19.256 9.069 -8.670 1.00 81.44 98 THR A C 1
ATOM 731 O O . THR A 1 98 ? 18.721 8.514 -7.711 1.00 81.44 98 THR A O 1
ATOM 734 N N . ALA A 1 99 ? 19.068 10.366 -8.920 1.00 82.94 99 ALA A N 1
ATOM 735 C CA . ALA A 1 99 ? 17.995 11.124 -8.284 1.00 82.94 99 ALA A CA 1
ATOM 736 C C . ALA A 1 99 ? 16.616 10.516 -8.638 1.00 82.94 99 ALA A C 1
ATOM 738 O O . ALA A 1 99 ? 16.519 9.765 -9.615 1.00 82.94 99 ALA A O 1
ATOM 739 N N . PRO A 1 100 ? 15.547 10.827 -7.876 1.00 84.00 100 PRO A N 1
ATOM 740 C CA . PRO A 1 100 ? 14.195 10.403 -8.223 1.00 84.00 100 PRO A CA 1
ATOM 741 C C . PRO A 1 100 ? 13.830 10.806 -9.656 1.00 84.00 100 PRO A C 1
ATOM 743 O O . PRO A 1 100 ? 13.886 11.980 -10.020 1.00 84.00 100 PRO A O 1
ATOM 746 N N . ILE A 1 101 ? 13.458 9.815 -10.455 1.00 83.75 101 ILE A N 1
ATOM 747 C CA . ILE A 1 101 ? 13.072 9.958 -11.851 1.00 83.75 101 ILE A CA 1
ATOM 748 C C . ILE A 1 101 ? 11.563 10.211 -11.912 1.00 83.75 101 ILE A C 1
ATOM 750 O O . ILE A 1 101 ? 10.792 9.663 -11.117 1.00 83.75 101 ILE A O 1
ATOM 754 N N . ALA A 1 102 ? 11.135 11.050 -12.855 1.00 81.75 102 ALA A N 1
ATOM 755 C CA . ALA A 1 102 ? 9.721 11.307 -13.086 1.00 81.75 102 ALA A CA 1
ATOM 756 C C . ALA A 1 102 ? 9.010 10.026 -13.551 1.00 81.75 102 ALA A C 1
ATOM 758 O O . ALA A 1 102 ? 9.424 9.387 -14.517 1.00 81.75 102 ALA A O 1
ATOM 759 N N . PHE A 1 103 ? 7.922 9.680 -12.866 1.00 86.81 103 PHE A N 1
ATOM 760 C CA . PHE A 1 103 ? 7.013 8.614 -13.270 1.00 86.81 103 PHE A CA 1
ATOM 761 C C . PHE A 1 103 ? 5.835 9.210 -14.030 1.00 86.81 103 PHE A C 1
ATOM 763 O O . PHE A 1 103 ? 5.253 10.205 -13.590 1.00 86.81 103 PHE A O 1
ATOM 770 N N . SER A 1 104 ? 5.459 8.589 -15.144 1.00 83.69 104 SER A N 1
ATOM 771 C CA . SER A 1 104 ? 4.328 9.048 -15.949 1.00 83.69 104 SER A CA 1
ATOM 772 C C . SER A 1 104 ? 3.265 7.967 -16.106 1.00 83.69 104 SER A C 1
ATOM 774 O O . SER A 1 104 ? 3.553 6.788 -16.309 1.00 83.69 104 SER A O 1
ATOM 776 N N . VAL A 1 105 ? 2.005 8.386 -16.022 1.00 82.31 105 VAL A N 1
ATOM 777 C CA . VAL A 1 105 ? 0.862 7.554 -16.396 1.00 82.31 105 VAL A CA 1
ATOM 778 C C . VAL A 1 105 ? 0.437 8.005 -17.785 1.00 82.31 105 VAL A C 1
ATOM 780 O O . VAL A 1 105 ? -0.082 9.107 -17.960 1.00 82.31 105 VAL A O 1
ATOM 783 N N . GLY A 1 106 ? 0.749 7.184 -18.780 1.00 73.12 106 GLY A N 1
ATOM 784 C CA . GLY A 1 106 ? 0.386 7.408 -20.169 1.00 73.12 106 GLY A CA 1
ATOM 785 C C . GLY A 1 106 ? -1.085 7.099 -20.439 1.00 73.12 106 GLY A C 1
ATOM 786 O O . GLY A 1 106 ? -1.793 6.477 -19.643 1.00 73.12 106 GLY A O 1
ATOM 787 N N . THR A 1 107 ? -1.547 7.503 -21.619 1.00 69.94 107 THR A N 1
ATOM 788 C CA . THR A 1 107 ? -2.844 7.045 -22.134 1.00 69.94 107 THR A CA 1
ATOM 789 C C . THR A 1 107 ? -2.761 5.559 -22.504 1.00 69.94 107 THR A C 1
ATOM 791 O O . THR A 1 107 ? -1.680 4.974 -22.503 1.00 69.94 107 THR A O 1
ATOM 794 N N . GLN A 1 108 ? -3.886 4.909 -22.822 1.00 62.00 108 GLN A N 1
ATOM 795 C CA . GLN A 1 108 ? -3.915 3.458 -23.084 1.00 62.00 108 GLN A CA 1
ATOM 796 C C . GLN A 1 108 ? -2.980 2.975 -24.211 1.00 62.00 108 GLN A C 1
ATOM 798 O O . GLN A 1 108 ? -2.749 1.773 -24.319 1.00 62.00 108 GLN A O 1
ATOM 803 N N . VAL A 1 109 ? -2.447 3.879 -25.040 1.00 61.81 109 VAL A N 1
ATOM 804 C CA . VAL A 1 109 ? -1.755 3.526 -26.286 1.00 61.81 109 VAL A CA 1
ATOM 805 C C . VAL A 1 109 ? -0.245 3.785 -26.235 1.00 61.81 109 VAL A C 1
ATOM 807 O O . VAL A 1 109 ? 0.501 3.064 -26.893 1.00 61.81 109 VAL A O 1
ATOM 810 N N . SER A 1 110 ? 0.249 4.743 -25.444 1.00 69.19 110 SER A N 1
ATOM 811 C CA . SER A 1 110 ? 1.691 5.013 -25.383 1.00 69.19 110 SER A CA 1
ATOM 812 C C . SER A 1 110 ? 2.132 5.774 -24.136 1.00 69.19 110 SER A C 1
ATOM 814 O O . SER A 1 110 ? 1.375 6.528 -23.518 1.00 69.19 110 SER A O 1
ATOM 816 N N . CYS A 1 111 ? 3.402 5.576 -23.790 1.00 77.00 111 CYS A N 1
ATOM 817 C CA . CYS A 1 111 ? 4.101 6.394 -22.816 1.00 77.00 111 CYS A CA 1
ATOM 818 C C . CYS A 1 111 ? 4.552 7.718 -23.440 1.00 77.00 111 CYS A C 1
ATOM 820 O O . CYS A 1 111 ? 4.906 7.733 -24.623 1.00 77.00 111 CYS A O 1
ATOM 822 N N . PRO A 1 112 ? 4.551 8.823 -22.677 1.00 70.06 112 PRO A N 1
ATOM 823 C CA . PRO A 1 112 ? 5.046 10.096 -23.179 1.00 70.06 112 PRO A CA 1
ATOM 824 C C . PRO A 1 112 ? 6.530 9.983 -23.550 1.00 70.06 112 PRO A C 1
ATOM 826 O O . PRO A 1 112 ? 7.324 9.430 -22.796 1.00 70.06 112 PRO A O 1
ATOM 829 N N . SER A 1 113 ? 6.903 10.535 -24.705 1.00 60.38 113 SER A N 1
ATOM 830 C CA . SER A 1 113 ? 8.282 10.568 -25.216 1.00 60.38 113 SER A CA 1
ATOM 831 C C . SER A 1 113 ? 9.247 11.390 -24.356 1.00 60.38 113 SER A C 1
ATOM 833 O O . SER A 1 113 ? 10.456 11.276 -24.525 1.00 60.38 113 SER A O 1
ATOM 835 N N . ASP A 1 114 ? 8.719 12.194 -23.430 1.00 58.81 114 ASP A N 1
ATOM 836 C CA . ASP A 1 114 ? 9.488 13.065 -22.533 1.00 58.81 114 ASP A CA 1
ATOM 837 C C . ASP A 1 114 ? 9.978 12.339 -21.269 1.00 58.81 114 ASP A C 1
ATOM 839 O O . ASP A 1 114 ? 10.556 12.947 -20.366 1.00 58.81 114 ASP A O 1
ATOM 843 N N . SER A 1 115 ? 9.740 11.030 -21.167 1.00 61.09 115 SER A N 1
ATOM 844 C CA . SER A 1 115 ? 10.276 10.229 -20.077 1.00 61.09 115 SER A CA 1
ATOM 845 C C . SER A 1 115 ? 11.801 10.179 -20.143 1.00 61.09 115 SER A C 1
ATOM 847 O O . SER A 1 115 ? 12.365 9.689 -21.122 1.00 61.09 115 SER A O 1
ATOM 849 N N . SER A 1 116 ? 12.466 10.641 -19.080 1.00 61.84 116 SER A N 1
ATOM 850 C CA . SER A 1 116 ? 13.918 10.516 -18.946 1.00 61.84 116 SER A CA 1
ATOM 851 C C . SER A 1 116 ? 14.321 9.047 -19.120 1.00 61.84 116 SER A C 1
ATOM 853 O O . SER A 1 116 ? 13.780 8.198 -18.400 1.00 61.84 116 SER A O 1
ATOM 855 N N . PRO A 1 117 ? 15.249 8.727 -20.038 1.00 63.56 117 PRO A N 1
ATOM 856 C CA . PRO A 1 117 ? 15.693 7.358 -20.235 1.00 63.56 117 PRO A CA 1
ATOM 857 C C . PRO A 1 117 ? 16.343 6.823 -18.956 1.00 63.56 117 PRO A C 1
ATOM 859 O O . PRO A 1 117 ? 17.004 7.561 -18.222 1.00 63.56 117 PRO A O 1
ATOM 862 N N . ALA A 1 118 ? 16.143 5.528 -18.701 1.00 63.09 118 ALA A N 1
ATOM 863 C CA . ALA A 1 118 ? 16.843 4.790 -17.654 1.00 63.09 118 ALA A CA 1
ATOM 864 C C . ALA A 1 118 ? 18.357 5.034 -17.721 1.00 63.09 118 ALA A C 1
ATOM 866 O O . ALA A 1 118 ? 18.928 5.020 -18.820 1.00 63.09 118 ALA A O 1
ATOM 867 N N . ALA A 1 119 ? 19.019 5.169 -16.570 1.00 66.25 119 ALA A N 1
ATOM 868 C CA . ALA A 1 119 ? 20.472 5.218 -16.532 1.00 66.25 119 ALA A CA 1
ATOM 869 C C . ALA A 1 119 ? 21.055 3.978 -17.248 1.00 66.25 119 ALA A C 1
ATOM 871 O O . ALA A 1 119 ? 20.612 2.842 -17.007 1.00 66.25 119 ALA A O 1
ATOM 872 N N . PRO A 1 120 ? 22.014 4.158 -18.175 1.00 64.88 120 PRO A N 1
ATOM 873 C CA . PRO A 1 120 ? 22.611 3.039 -18.885 1.00 64.88 120 PRO A CA 1
ATOM 874 C C . PRO A 1 120 ? 23.360 2.150 -17.886 1.00 64.88 120 PRO A C 1
ATOM 876 O O . PRO A 1 120 ? 24.320 2.580 -17.258 1.00 64.88 120 PRO A O 1
ATOM 879 N N . GLY A 1 121 ? 22.907 0.902 -17.743 1.00 70.19 121 GLY A N 1
ATOM 880 C CA . GLY A 1 121 ? 23.580 -0.117 -16.934 1.00 70.19 121 GLY A CA 1
ATOM 881 C C . GLY A 1 121 ? 22.962 -0.412 -15.568 1.00 70.19 121 GLY A C 1
ATOM 882 O O . GLY A 1 121 ? 23.444 -1.330 -14.913 1.00 70.19 121 GLY A O 1
ATOM 883 N N . SER A 1 122 ? 21.898 0.278 -15.145 1.00 80.19 122 SER A N 1
ATOM 884 C CA . SER A 1 122 ? 21.185 -0.104 -13.919 1.00 80.19 122 SER A CA 1
ATOM 885 C C . SER A 1 122 ? 20.342 -1.377 -14.148 1.00 80.19 122 SER A C 1
ATOM 887 O O . SER A 1 122 ? 19.454 -1.375 -15.013 1.00 80.19 122 SER A O 1
ATOM 889 N N . PRO A 1 123 ? 20.631 -2.481 -13.427 1.00 86.12 123 PRO A N 1
ATOM 890 C CA . PRO A 1 123 ? 19.916 -3.749 -13.569 1.00 86.12 123 PRO A CA 1
ATOM 891 C C . PRO A 1 123 ? 18.567 -3.772 -12.839 1.00 86.12 123 PRO A C 1
ATOM 893 O O . PRO A 1 123 ? 17.731 -4.618 -13.154 1.00 86.12 123 PRO A O 1
ATOM 896 N N . LEU A 1 124 ? 18.359 -2.881 -11.867 1.00 91.69 124 LEU A N 1
ATOM 897 C CA . LEU A 1 124 ? 17.201 -2.869 -10.978 1.00 91.69 124 LEU A CA 1
ATOM 898 C C . LEU A 1 124 ? 16.638 -1.461 -10.860 1.00 91.69 124 LEU A C 1
ATOM 900 O O . LEU A 1 124 ? 17.363 -0.476 -10.948 1.00 91.69 124 LEU A O 1
ATOM 904 N N . ARG A 1 125 ? 15.343 -1.358 -10.598 1.00 91.38 125 ARG A N 1
ATOM 905 C CA . ARG A 1 125 ? 14.698 -0.081 -10.334 1.00 91.38 125 ARG A CA 1
ATOM 906 C C . ARG A 1 125 ? 13.763 -0.180 -9.156 1.00 91.38 125 ARG A C 1
ATOM 908 O O . ARG A 1 125 ? 12.833 -0.986 -9.160 1.00 91.38 125 ARG A O 1
ATOM 915 N N . LYS A 1 126 ? 13.970 0.698 -8.185 1.00 93.31 126 LYS A N 1
ATOM 916 C CA . LYS A 1 126 ? 13.106 0.831 -7.026 1.00 93.31 126 LYS A CA 1
ATOM 917 C C . LYS A 1 126 ? 11.959 1.782 -7.321 1.00 93.31 126 LYS A C 1
ATOM 919 O O . LYS A 1 126 ? 12.165 2.936 -7.696 1.00 93.31 126 LYS A O 1
ATOM 924 N N . VAL A 1 127 ? 10.742 1.307 -7.101 1.00 93.62 127 VAL A N 1
ATOM 925 C CA . VAL A 1 127 ? 9.506 2.082 -7.211 1.00 93.62 127 VAL A CA 1
ATOM 926 C C . VAL A 1 127 ? 8.880 2.185 -5.836 1.00 93.62 127 VAL A C 1
ATOM 928 O O . VAL A 1 127 ? 8.621 1.171 -5.193 1.00 93.62 127 VAL A O 1
ATOM 931 N N . SER A 1 128 ? 8.612 3.410 -5.394 1.00 94.50 128 SER A N 1
ATOM 932 C CA . SER A 1 128 ? 7.861 3.673 -4.167 1.00 94.50 128 SER A CA 1
ATOM 933 C C . SER A 1 128 ? 6.448 4.116 -4.513 1.00 94.50 128 SER A C 1
ATOM 935 O O . SER A 1 128 ? 6.262 5.141 -5.169 1.00 94.50 128 SER A O 1
ATOM 937 N N . VAL A 1 129 ? 5.453 3.380 -4.036 1.00 95.00 129 VAL A N 1
ATOM 938 C CA . VAL A 1 129 ? 4.031 3.651 -4.256 1.00 95.00 129 VAL A CA 1
ATOM 939 C C . VAL A 1 129 ? 3.365 3.904 -2.911 1.00 95.00 129 VAL A C 1
ATOM 941 O O . VAL A 1 129 ? 3.595 3.167 -1.955 1.00 95.00 129 VAL A O 1
ATOM 944 N N . SER A 1 130 ? 2.536 4.937 -2.820 1.00 95.12 130 SER A N 1
ATOM 945 C CA . SER A 1 130 ? 1.668 5.175 -1.672 1.00 95.12 130 SER A CA 1
ATOM 946 C C . SER A 1 130 ? 0.207 5.001 -2.050 1.00 95.12 130 SER A C 1
ATOM 948 O O . SER A 1 130 ? -0.210 5.415 -3.125 1.00 95.12 130 SER A O 1
ATOM 950 N N . ALA A 1 131 ? -0.572 4.397 -1.160 1.00 95.75 131 ALA A N 1
ATOM 951 C CA . ALA A 1 131 ? -2.026 4.358 -1.236 1.00 95.75 131 ALA A CA 1
ATOM 952 C C . ALA A 1 131 ? -2.599 5.029 0.012 1.00 95.75 131 ALA A C 1
ATOM 954 O O . ALA A 1 131 ? -2.165 4.720 1.127 1.00 95.75 131 ALA A O 1
ATOM 955 N N . ALA A 1 132 ? -3.548 5.946 -0.162 1.00 92.50 132 ALA A N 1
ATOM 956 C CA . ALA A 1 132 ? -4.164 6.685 0.934 1.00 92.50 132 ALA A CA 1
ATOM 957 C C . ALA A 1 132 ? -5.681 6.470 0.955 1.00 92.50 132 ALA A C 1
ATOM 959 O O . ALA A 1 132 ? -6.399 7.041 0.144 1.00 92.50 132 ALA A O 1
ATOM 960 N N . LEU A 1 133 ? -6.181 5.705 1.927 1.00 90.56 133 LEU A N 1
ATOM 961 C CA . LEU A 1 133 ? -7.605 5.406 2.062 1.00 90.56 133 LEU A CA 1
ATOM 962 C C . LEU A 1 133 ? -8.148 5.929 3.394 1.00 90.56 133 LEU A C 1
ATOM 964 O O . LEU A 1 133 ? -7.745 5.484 4.470 1.00 90.56 133 LEU A O 1
ATOM 968 N N . SER A 1 134 ? -9.089 6.876 3.332 1.00 85.69 134 SER A N 1
ATOM 969 C CA . SER A 1 134 ? -9.827 7.392 4.503 1.00 85.69 134 SER A CA 1
ATOM 970 C C . SER A 1 134 ? -8.936 7.788 5.699 1.00 85.69 134 SER A C 1
ATOM 972 O O . SER A 1 134 ? -9.262 7.495 6.855 1.00 85.69 134 SER A O 1
ATOM 974 N N . GLY A 1 135 ? -7.802 8.439 5.415 1.00 84.75 135 GLY A N 1
ATOM 975 C CA . GLY A 1 135 ? -6.833 8.912 6.412 1.00 84.75 135 GLY A CA 1
ATOM 976 C C . GLY A 1 135 ? -5.753 7.899 6.814 1.00 84.75 135 GLY A C 1
ATOM 977 O O . GLY A 1 135 ? -4.882 8.242 7.609 1.00 84.75 135 GLY A O 1
ATOM 978 N N . SER A 1 136 ? -5.777 6.677 6.277 1.00 88.56 136 SER A N 1
ATOM 979 C CA . SER A 1 136 ? -4.697 5.696 6.426 1.00 88.56 136 SER A CA 1
ATOM 980 C C . SER A 1 136 ? -3.831 5.678 5.170 1.00 88.56 136 SER A C 1
ATOM 982 O O . SER A 1 136 ? -4.337 5.427 4.081 1.00 88.56 136 SER A O 1
ATOM 984 N N . THR A 1 137 ? -2.527 5.908 5.328 1.00 93.06 137 THR A N 1
ATOM 985 C CA . THR A 1 137 ? -1.555 5.863 4.227 1.00 93.06 137 THR A CA 1
ATOM 986 C C . THR A 1 137 ? -0.660 4.640 4.379 1.00 93.06 137 THR A C 1
ATOM 988 O O . THR A 1 137 ? -0.084 4.426 5.445 1.00 93.06 137 THR A O 1
ATOM 991 N N . SER A 1 138 ? -0.521 3.850 3.317 1.00 94.81 138 SER A N 1
ATOM 992 C CA . SER A 1 138 ? 0.437 2.747 3.225 1.00 94.81 138 SER A CA 1
ATOM 993 C C . SER A 1 138 ? 1.436 3.061 2.118 1.00 94.81 138 SER A C 1
ATOM 995 O O . SER A 1 138 ? 1.032 3.471 1.032 1.00 94.81 138 SER A O 1
ATOM 997 N N . VAL A 1 139 ? 2.730 2.906 2.399 1.00 95.50 139 VAL A N 1
ATOM 998 C CA . VAL A 1 139 ? 3.803 3.053 1.409 1.00 95.50 139 VAL A CA 1
ATOM 999 C C . VAL A 1 139 ? 4.429 1.686 1.199 1.00 95.50 139 VAL A C 1
ATOM 1001 O O . VAL A 1 139 ? 4.837 1.042 2.164 1.00 95.50 139 VAL A O 1
ATOM 1004 N N . LEU A 1 140 ? 4.500 1.256 -0.053 1.00 95.56 140 LEU A N 1
ATOM 1005 C CA . LEU A 1 140 ? 5.169 0.034 -0.462 1.00 95.56 140 LEU A CA 1
ATOM 1006 C C . LEU A 1 140 ? 6.278 0.371 -1.446 1.00 95.56 140 LEU A C 1
ATOM 1008 O O . LEU A 1 140 ? 6.163 1.296 -2.251 1.00 95.56 140 LEU A O 1
ATOM 1012 N N . GLN A 1 141 ? 7.356 -0.395 -1.361 1.00 95.00 141 GLN A N 1
ATOM 1013 C CA . GLN A 1 141 ? 8.489 -0.289 -2.260 1.00 95.00 141 GLN A CA 1
ATOM 1014 C C . GLN A 1 141 ? 8.715 -1.639 -2.921 1.00 95.00 141 GLN A C 1
ATOM 1016 O O . GLN A 1 141 ? 8.597 -2.677 -2.269 1.00 95.00 141 GLN A O 1
ATOM 1021 N N . ILE A 1 142 ? 9.017 -1.613 -4.212 1.00 94.44 142 ILE A N 1
ATOM 1022 C CA . ILE A 1 142 ? 9.398 -2.798 -4.972 1.00 94.44 142 ILE A CA 1
ATOM 1023 C C . ILE A 1 142 ? 10.634 -2.493 -5.802 1.00 94.44 142 ILE A C 1
ATOM 1025 O O . ILE A 1 142 ? 10.773 -1.392 -6.330 1.00 94.44 142 ILE A O 1
ATOM 1029 N N . GLU A 1 143 ? 11.492 -3.491 -5.948 1.00 93.94 143 GLU A N 1
ATOM 1030 C CA . GLU A 1 143 ? 12.575 -3.504 -6.920 1.00 93.94 143 GLU A CA 1
ATOM 1031 C C . GLU A 1 143 ? 12.136 -4.325 -8.135 1.00 93.94 143 GLU A C 1
ATOM 1033 O O . GLU A 1 143 ? 11.706 -5.476 -8.014 1.00 93.94 143 GLU A O 1
ATOM 1038 N N . VAL A 1 144 ? 12.208 -3.721 -9.316 1.00 93.19 144 VAL A N 1
ATOM 1039 C CA . VAL A 1 144 ? 11.863 -4.355 -10.587 1.00 93.19 144 VAL A CA 1
ATOM 1040 C C . VAL A 1 144 ? 13.140 -4.506 -11.398 1.00 93.19 144 VAL A C 1
ATOM 1042 O O . VAL A 1 144 ? 13.830 -3.523 -11.657 1.00 93.19 144 VAL A O 1
ATOM 1045 N N . ALA A 1 145 ? 13.462 -5.737 -11.785 1.00 92.50 145 ALA A N 1
ATOM 1046 C CA . ALA A 1 145 ? 14.581 -6.005 -12.678 1.00 92.50 145 ALA A CA 1
ATOM 1047 C C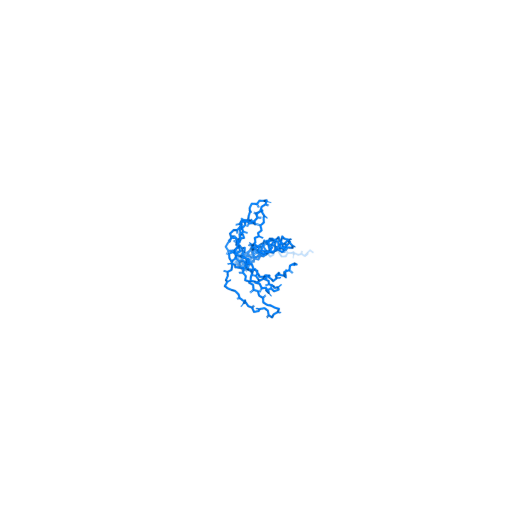 . ALA A 1 145 ? 14.280 -5.509 -14.091 1.00 92.50 145 ALA A C 1
ATOM 1049 O O . ALA A 1 145 ? 13.138 -5.578 -14.552 1.00 92.50 145 ALA A O 1
ATOM 1050 N N . ARG A 1 146 ? 15.320 -5.034 -14.775 1.00 89.81 146 ARG A N 1
ATOM 1051 C CA . ARG A 1 146 ? 15.244 -4.720 -16.200 1.00 89.81 146 ARG A CA 1
ATOM 1052 C C . ARG A 1 146 ? 14.886 -6.002 -16.986 1.00 89.81 146 ARG A C 1
ATOM 1054 O O . ARG A 1 146 ? 15.547 -7.016 -16.749 1.00 89.81 146 ARG A O 1
ATOM 1061 N N . PRO A 1 147 ? 13.864 -5.969 -17.867 1.00 88.38 147 PRO A N 1
ATOM 1062 C CA . PRO A 1 147 ? 13.485 -7.105 -18.711 1.00 88.38 147 PRO A CA 1
ATOM 1063 C C . PRO A 1 147 ? 14.526 -7.427 -19.792 1.00 88.38 147 PRO A C 1
ATOM 1065 O O . PRO A 1 147 ? 15.323 -6.525 -20.152 1.00 88.38 147 PRO A O 1
#

Secondary structure (DSSP, 8-state):
-------PPPHHHHHHHHHHHHHHHHHHHHHHHHHHHHHHHHHHHHHHHHHHHHHHHHHHHHTTSHHHHHTTEEES---TTEEEEEEEEE-TT--B-SSPBPPEEE-SS---TTSPPPPTT--EEEEEEEEEETTEEEEEEEEEE--

pLDDT: mean 86.93, std 10.28, range [58.66, 97.69]

Organism: NCBI:txid1848197

Radius of gyration: 29.98 Å; chains: 1; bounding box: 71×44×82 Å

InterPro domains:
  IPR012902 Prokaryotic N-terminal methylation site [PF07963] (5-29)
  IPR012902 Prokaryotic N-terminal methylation site [PS00409] (7-27)
  IPR012902 Prokaryotic N-terminal methylation site [TIGR02532] (7-29)
  IPR045584 Pilin-like [SSF54523] (9-77)

Sequence (147 aa):
MRRIKAQGFTLLEVLVALALLGVVIVAILAPLTGLFGMSQRSTRQVAATTQAQQAIELIRGQWLDPGRYAGNCVVGSLPADVKVLSVQDEDVRGTVQTAPIAFSVGTQVSCPSDSSPAAPGSPLRKVSVSAALSGSTSVLQIEVARP